Protein AF-A0A2A5X1G1-F1 (afdb_monomer_lite)

pLDDT: mean 76.5, std 16.01, range [35.69, 95.62]

Structure (mmCIF, N/CA/C/O backbone):
data_AF-A0A2A5X1G1-F1
#
_entry.id   AF-A0A2A5X1G1-F1
#
loop_
_atom_site.group_PDB
_atom_site.id
_atom_site.type_symbol
_atom_site.label_atom_id
_atom_site.label_alt_id
_atom_site.label_comp_id
_atom_site.label_asym_id
_atom_site.label_entity_id
_atom_site.label_seq_id
_atom_site.pdbx_PDB_ins_code
_atom_site.Cartn_x
_atom_site.Cartn_y
_atom_site.Cartn_z
_atom_site.occupancy
_atom_site.B_iso_or_equiv
_atom_site.auth_seq_id
_atom_site.auth_comp_id
_atom_site.auth_asym_id
_atom_site.auth_atom_id
_atom_site.pdbx_PDB_model_num
ATOM 1 N N . MET A 1 1 ? 6.740 25.214 -18.895 1.00 47.69 1 MET A N 1
ATOM 2 C CA . MET A 1 1 ? 6.347 23.887 -18.352 1.00 47.69 1 MET A CA 1
ATOM 3 C C . MET A 1 1 ? 6.680 23.637 -16.865 1.00 47.69 1 MET A C 1
ATOM 5 O O . MET A 1 1 ? 6.483 22.527 -16.400 1.00 47.69 1 MET A O 1
ATOM 9 N N . ARG A 1 2 ? 7.146 24.624 -16.073 1.00 46.91 2 ARG A N 1
ATOM 10 C CA . ARG A 1 2 ? 7.486 24.423 -14.638 1.00 46.91 2 ARG A CA 1
ATOM 11 C C . ARG A 1 2 ? 6.298 24.550 -13.666 1.00 46.91 2 ARG A C 1
ATOM 13 O O . ARG A 1 2 ? 6.386 24.098 -12.529 1.00 46.91 2 ARG A O 1
ATOM 20 N N . ILE A 1 3 ? 5.206 25.176 -14.104 1.00 51.00 3 ILE A N 1
ATOM 21 C CA . ILE A 1 3 ? 4.064 25.542 -13.247 1.00 51.00 3 ILE A CA 1
ATOM 22 C C . ILE A 1 3 ? 3.125 24.346 -13.018 1.00 51.00 3 ILE A C 1
ATOM 24 O O . ILE A 1 3 ? 2.620 24.166 -11.914 1.00 51.00 3 ILE A O 1
ATOM 28 N N . THR A 1 4 ? 2.970 23.463 -14.008 1.00 56.81 4 THR A N 1
ATOM 29 C CA . THR A 1 4 ? 2.091 22.284 -13.930 1.00 56.81 4 THR A CA 1
ATOM 30 C C . THR A 1 4 ? 2.603 21.225 -12.955 1.00 56.81 4 THR A C 1
ATOM 32 O O . THR A 1 4 ? 1.821 20.681 -12.183 1.00 56.81 4 THR A O 1
ATOM 35 N N . PHE A 1 5 ? 3.917 20.983 -12.902 1.00 52.75 5 PHE A N 1
ATOM 36 C CA . PHE A 1 5 ? 4.498 20.007 -11.970 1.00 52.75 5 PHE A CA 1
ATOM 37 C C . PHE A 1 5 ? 4.394 20.466 -10.505 1.00 52.75 5 PHE A C 1
ATOM 39 O O . PHE A 1 5 ? 4.059 19.672 -9.628 1.00 52.75 5 PHE A O 1
ATOM 46 N N . LYS A 1 6 ? 4.588 21.770 -10.241 1.00 62.72 6 LYS A N 1
ATOM 47 C CA . LYS A 1 6 ? 4.353 22.358 -8.911 1.00 62.72 6 LYS A CA 1
ATOM 48 C C . LYS A 1 6 ? 2.882 22.266 -8.501 1.00 62.72 6 LYS A C 1
ATOM 50 O O . LYS A 1 6 ? 2.620 21.953 -7.350 1.00 62.72 6 LYS A O 1
ATOM 55 N N . LEU A 1 7 ? 1.942 22.470 -9.428 1.00 56.28 7 LEU A N 1
ATOM 56 C CA . LEU A 1 7 ? 0.499 22.321 -9.186 1.00 56.28 7 LEU A CA 1
ATOM 57 C C . LEU A 1 7 ? 0.095 20.878 -8.867 1.00 56.28 7 LEU A C 1
ATOM 59 O O . LEU A 1 7 ? -0.698 20.663 -7.959 1.00 56.28 7 LEU A O 1
ATOM 63 N N . ILE A 1 8 ? 0.672 19.894 -9.560 1.00 63.88 8 ILE A N 1
ATOM 64 C CA . ILE A 1 8 ? 0.424 18.468 -9.298 1.00 63.88 8 ILE A CA 1
ATOM 65 C C . ILE A 1 8 ? 0.958 18.075 -7.917 1.00 63.88 8 ILE A C 1
ATOM 67 O O . ILE A 1 8 ? 0.251 17.422 -7.153 1.00 63.88 8 ILE A O 1
ATOM 71 N N . ILE A 1 9 ? 2.166 18.526 -7.561 1.00 65.56 9 ILE A N 1
ATOM 72 C CA . ILE A 1 9 ? 2.734 18.321 -6.222 1.00 65.56 9 ILE A CA 1
ATOM 73 C C . ILE A 1 9 ? 1.889 19.036 -5.159 1.00 65.56 9 ILE A C 1
ATOM 75 O O . ILE A 1 9 ? 1.610 18.448 -4.121 1.00 65.56 9 ILE A O 1
ATOM 79 N N . LEU A 1 10 ? 1.424 20.262 -5.415 1.00 56.72 10 LEU A N 1
ATOM 80 C CA . LEU A 1 10 ? 0.570 21.020 -4.495 1.00 56.72 10 LEU A CA 1
ATOM 81 C C . LEU A 1 10 ? -0.807 20.354 -4.306 1.00 56.72 10 LEU A C 1
ATOM 83 O O . LEU A 1 10 ? -1.316 20.307 -3.188 1.00 56.72 10 LEU A O 1
ATOM 87 N N . LEU A 1 11 ? -1.395 19.786 -5.364 1.00 55.44 11 LEU A N 1
ATOM 88 C CA . LEU A 1 11 ? -2.630 18.992 -5.307 1.00 55.44 11 LEU A CA 1
ATOM 89 C C . LEU A 1 11 ? -2.427 17.682 -4.535 1.00 55.44 11 LEU A C 1
ATOM 91 O O . LEU A 1 11 ? -3.281 17.292 -3.740 1.00 55.44 11 LEU A O 1
ATOM 95 N N . PHE A 1 12 ? -1.271 17.035 -4.691 1.00 54.03 12 PHE A N 1
ATOM 96 C CA . PHE A 1 12 ? -0.917 15.857 -3.899 1.00 54.03 12 PHE A CA 1
ATOM 97 C C . PHE A 1 12 ? -0.689 16.210 -2.421 1.00 54.03 12 PHE A C 1
ATOM 99 O O . PHE A 1 12 ? -1.230 15.539 -1.548 1.00 54.03 12 PHE A O 1
ATOM 106 N N . ILE A 1 13 ? 0.042 17.287 -2.118 1.00 53.78 13 ILE A N 1
ATOM 107 C CA . ILE A 1 13 ? 0.341 17.726 -0.745 1.00 53.78 13 ILE A CA 1
ATOM 108 C C . ILE A 1 13 ? -0.915 18.244 -0.032 1.00 53.78 13 ILE A C 1
ATOM 110 O O . ILE A 1 13 ? -1.113 17.927 1.136 1.00 53.78 13 ILE A O 1
ATOM 114 N N . SER A 1 14 ? -1.805 18.967 -0.719 1.00 48.00 14 SER A N 1
ATOM 115 C CA . SER A 1 14 ? -3.087 19.418 -0.146 1.00 48.00 14 SER A CA 1
ATOM 116 C C . SER A 1 14 ? -4.062 18.263 0.109 1.00 48.00 14 SER A C 1
ATOM 118 O O . SER A 1 14 ? -4.798 18.293 1.093 1.00 48.00 14 SER A O 1
ATOM 120 N N . SER A 1 15 ? -3.998 17.194 -0.693 1.00 50.12 15 SER A N 1
ATOM 121 C CA . SER A 1 15 ? -4.685 15.923 -0.401 1.00 50.12 15 SER A CA 1
ATOM 122 C C . SER A 1 15 ? -4.075 15.193 0.807 1.00 50.12 15 SER A C 1
ATOM 124 O O . SER A 1 15 ? -4.741 14.394 1.467 1.00 50.12 15 SER A O 1
ATOM 126 N N . PHE A 1 16 ? -2.803 15.478 1.104 1.00 46.22 16 PHE A N 1
ATOM 127 C CA . PHE A 1 16 ? -2.034 14.981 2.244 1.00 46.22 16 PHE A CA 1
ATOM 128 C C . PHE A 1 16 ? -2.054 15.914 3.461 1.00 46.22 16 PHE A C 1
ATOM 130 O O . PHE A 1 16 ? -1.302 15.665 4.406 1.00 46.22 16 PHE A O 1
ATOM 137 N N . SER A 1 17 ? -2.945 16.915 3.505 1.00 40.28 17 SER A N 1
ATOM 138 C CA . SER A 1 17 ? -3.304 17.630 4.736 1.00 40.28 17 SER A CA 1
ATOM 139 C C . SER A 1 17 ? -4.001 16.671 5.708 1.00 40.28 17 SER A C 1
ATOM 141 O O . SER A 1 17 ? -5.200 16.711 5.960 1.00 40.28 17 SER A O 1
ATOM 143 N N . LEU A 1 18 ? -3.200 15.768 6.265 1.00 45.84 18 LEU A N 1
ATOM 144 C CA . LEU A 1 18 ? -3.502 14.855 7.350 1.00 45.84 18 LEU A CA 1
ATOM 145 C C . LEU A 1 18 ? -3.205 15.529 8.700 1.00 45.84 18 LEU A C 1
ATOM 147 O O . LEU A 1 18 ? -2.829 14.865 9.663 1.00 45.84 18 LEU A O 1
ATOM 151 N N . SER A 1 19 ? -3.341 16.852 8.755 1.00 43.69 19 SER A N 1
ATOM 152 C CA . SER A 1 19 ? -3.195 17.661 9.955 1.00 43.69 19 SER A CA 1
ATOM 153 C C . SER A 1 19 ? -4.531 18.342 10.216 1.00 43.69 19 SER A C 1
ATOM 155 O O . SER A 1 19 ? -4.995 19.136 9.406 1.00 43.69 19 SER A O 1
ATOM 157 N N . GLY A 1 20 ? -5.168 17.976 11.327 1.00 39.44 20 GLY A N 1
ATOM 158 C CA . GLY A 1 20 ? -6.273 18.747 11.886 1.00 39.44 20 GLY A CA 1
ATOM 159 C C . GLY A 1 20 ? -7.641 18.546 11.237 1.00 39.44 20 GLY A C 1
ATOM 160 O O . GLY A 1 20 ? -8.306 19.522 10.916 1.00 39.44 20 GLY A O 1
ATOM 161 N N . GLN A 1 21 ? -8.148 17.309 11.145 1.00 35.88 21 GLN A N 1
ATOM 162 C CA . GLN A 1 21 ? -9.605 17.173 11.283 1.00 35.88 21 GLN A CA 1
ATOM 163 C C . GLN A 1 21 ? -9.935 17.455 12.749 1.00 35.88 21 GLN A C 1
ATOM 165 O O . GLN A 1 21 ? -9.878 16.559 13.593 1.00 35.88 21 GLN A O 1
ATOM 170 N N . ILE A 1 22 ? -10.183 18.735 13.034 1.00 35.69 22 ILE A N 1
ATOM 171 C CA . ILE A 1 22 ? -10.854 19.205 14.240 1.00 35.69 22 ILE A CA 1
ATOM 172 C C . ILE A 1 22 ? -12.122 18.361 14.356 1.00 35.69 22 ILE A C 1
ATOM 174 O O . ILE A 1 22 ? -12.957 18.344 13.451 1.00 35.69 22 ILE A O 1
ATOM 178 N N . TYR A 1 23 ? -12.191 17.565 15.421 1.00 41.81 23 TYR A N 1
ATOM 179 C CA . TYR A 1 23 ? -13.356 16.753 15.730 1.00 41.81 23 TYR A CA 1
ATOM 180 C C . TYR A 1 23 ? -14.466 17.700 16.168 1.00 41.81 23 TYR A C 1
ATOM 182 O O . TYR A 1 23 ? -14.605 17.994 17.352 1.00 41.81 23 TYR A O 1
ATOM 190 N N . ASP A 1 24 ? -15.243 18.181 15.204 1.00 37.12 24 ASP A N 1
ATOM 191 C CA . ASP A 1 24 ? -16.552 18.723 15.514 1.00 37.12 24 ASP A CA 1
ATOM 192 C C . ASP A 1 24 ? -17.415 17.545 15.973 1.00 37.12 24 ASP A C 1
ATOM 194 O O . ASP A 1 24 ? -17.626 16.572 15.243 1.00 37.12 24 ASP A O 1
ATOM 198 N N . TYR A 1 25 ? -17.759 17.552 17.254 1.00 45.00 25 TYR A N 1
ATOM 199 C CA . TYR A 1 25 ? -18.378 16.438 17.954 1.00 45.00 25 TYR A CA 1
ATOM 200 C C . TYR A 1 25 ? -19.878 16.438 17.633 1.00 45.00 25 TYR A C 1
ATOM 202 O O . TYR A 1 25 ? -20.610 17.260 18.194 1.00 45.00 25 TYR A O 1
ATOM 210 N N . PRO A 1 26 ? -20.413 15.538 16.780 1.00 42.78 26 PRO A N 1
ATOM 211 C CA . PRO A 1 26 ? -21.839 15.539 16.528 1.00 42.78 26 PRO A CA 1
ATOM 212 C C . PRO A 1 26 ? -22.542 14.826 17.687 1.00 42.78 26 PRO A C 1
ATOM 214 O O . PRO A 1 26 ? -22.157 13.736 18.121 1.00 42.78 26 PRO A O 1
ATOM 217 N N . LYS A 1 27 ? -23.592 15.480 18.186 1.00 46.72 27 LYS A N 1
ATOM 218 C CA . LYS A 1 27 ? -24.540 15.020 19.208 1.00 46.72 27 LYS A CA 1
ATOM 219 C C . LYS A 1 27 ? -24.895 13.530 19.057 1.00 46.72 27 LYS A C 1
ATOM 221 O O . LYS A 1 27 ? -25.200 13.084 17.954 1.00 46.72 27 LYS A O 1
ATOM 226 N N . LYS A 1 28 ? -24.891 12.806 20.191 1.00 43.34 28 LYS A N 1
ATOM 227 C CA . LYS A 1 28 ? -25.409 11.437 20.435 1.00 43.34 28 LYS A CA 1
ATOM 228 C C . LYS A 1 28 ? -25.932 10.726 19.175 1.00 43.34 28 LYS A C 1
ATOM 230 O O . LYS A 1 28 ? -27.133 10.681 18.928 1.00 43.34 28 LYS A O 1
ATOM 235 N N . HIS A 1 29 ? -25.040 10.149 18.378 1.00 52.91 29 HIS A N 1
ATOM 236 C CA . HIS A 1 29 ? -25.448 9.133 17.413 1.00 52.91 29 HIS A CA 1
ATOM 237 C C . HIS A 1 29 ? -25.487 7.782 18.130 1.00 52.91 29 HIS A C 1
ATOM 239 O O . HIS A 1 29 ? -24.566 7.438 18.867 1.00 52.91 29 HIS A O 1
ATOM 245 N N . GLN A 1 30 ? -26.538 6.999 17.921 1.00 63.88 30 GLN A N 1
ATOM 246 C CA . GLN A 1 30 ? -26.542 5.588 18.307 1.00 63.88 30 GLN A CA 1
ATOM 247 C C . GLN A 1 30 ? -25.713 4.799 17.279 1.00 63.88 30 GLN A C 1
ATOM 249 O O . GLN A 1 30 ? -25.606 5.205 16.118 1.00 63.88 30 GLN A O 1
ATOM 254 N N . PHE A 1 31 ? -25.053 3.713 17.690 1.00 69.00 31 PHE A N 1
ATOM 255 C CA . PHE A 1 31 ? -24.331 2.855 16.745 1.00 69.00 31 PHE A CA 1
ATOM 256 C C . PHE A 1 31 ? -25.319 2.192 15.781 1.00 69.00 31 PHE A C 1
ATOM 258 O O . PHE A 1 31 ? -26.310 1.605 16.208 1.00 69.00 31 PHE A O 1
ATOM 265 N N . SER A 1 32 ? -25.034 2.249 14.478 1.00 75.75 32 SER A N 1
ATOM 266 C CA . SER A 1 32 ? -25.791 1.478 13.488 1.00 75.75 32 SER A CA 1
ATOM 267 C C . SER A 1 32 ? -25.593 -0.024 13.721 1.00 75.75 32 SER A C 1
ATOM 269 O O . SER A 1 32 ? -24.536 -0.447 14.195 1.00 75.75 32 SER A O 1
ATOM 271 N N . TYR A 1 33 ? -26.553 -0.853 13.297 1.00 75.44 33 TYR A N 1
ATOM 272 C CA . TYR A 1 33 ? -26.412 -2.315 13.281 1.00 75.44 33 TYR A CA 1
ATOM 273 C C . TYR A 1 33 ? -25.111 -2.773 12.596 1.00 75.44 33 TYR A C 1
ATOM 275 O O . TYR A 1 33 ? -24.419 -3.671 13.064 1.00 75.44 33 TYR A O 1
ATOM 283 N N . ARG A 1 34 ? -24.709 -2.107 11.507 1.00 78.06 34 ARG A N 1
ATOM 284 C CA . ARG A 1 34 ? -23.445 -2.424 10.822 1.00 78.06 34 ARG A CA 1
ATOM 285 C C . ARG A 1 34 ? -22.211 -2.151 11.679 1.00 78.06 34 ARG A C 1
ATOM 287 O O . ARG A 1 34 ? -21.211 -2.851 11.539 1.00 78.06 34 ARG A O 1
ATOM 294 N N . ASP A 1 35 ? -22.259 -1.128 12.521 1.00 78.19 35 ASP A N 1
ATOM 295 C CA . ASP A 1 35 ? -21.138 -0.751 13.376 1.00 78.19 35 ASP A CA 1
ATOM 296 C C . ASP A 1 35 ? -21.051 -1.665 14.598 1.00 78.19 35 ASP A C 1
ATOM 298 O O . ASP A 1 35 ? -19.952 -2.084 14.956 1.00 78.19 35 ASP A O 1
ATOM 302 N N . SER A 1 36 ? -22.189 -2.065 15.174 1.00 75.62 36 SER A N 1
ATOM 303 C CA . SER A 1 36 ? -22.219 -3.039 16.271 1.00 75.62 36 SER A CA 1
ATOM 304 C C . SER A 1 36 ? -21.729 -4.422 15.834 1.00 75.62 36 SER A C 1
ATOM 306 O O . SER A 1 36 ? -20.946 -5.037 16.553 1.00 75.62 36 SER A O 1
ATOM 308 N N . VAL A 1 37 ? -22.085 -4.879 14.626 1.00 81.50 37 VAL A N 1
ATOM 309 C CA . VAL A 1 37 ? -21.551 -6.128 14.052 1.00 81.50 37 VAL A CA 1
ATOM 310 C C . VAL A 1 37 ? -20.032 -6.056 13.867 1.00 81.50 37 VAL A C 1
ATOM 312 O O . VAL A 1 37 ? -19.328 -7.006 14.200 1.00 81.50 37 VAL A O 1
ATOM 315 N N . LYS A 1 38 ? -19.494 -4.930 13.383 1.00 83.06 38 LYS A N 1
ATOM 316 C CA . LYS A 1 38 ? -18.037 -4.757 13.240 1.00 83.06 38 LYS A CA 1
ATOM 317 C C . LYS A 1 38 ? -17.319 -4.731 14.582 1.00 83.06 38 LYS A C 1
ATOM 319 O O . LYS A 1 38 ? -16.241 -5.297 14.695 1.00 83.06 38 LYS A O 1
ATOM 324 N N . LEU A 1 39 ? -17.893 -4.073 15.584 1.00 82.62 39 LEU A N 1
ATOM 325 C CA . LEU A 1 39 ? -17.346 -4.060 16.941 1.00 82.62 39 LEU A CA 1
ATOM 326 C C . LEU A 1 39 ? -17.320 -5.471 17.533 1.00 82.62 39 LEU A C 1
ATOM 328 O O . LEU A 1 39 ? -16.294 -5.880 18.071 1.00 82.62 39 LEU A O 1
ATOM 332 N N . TYR A 1 40 ? -18.386 -6.246 17.326 1.00 81.12 40 TYR A N 1
ATOM 333 C CA . TYR A 1 40 ? -18.432 -7.650 17.723 1.00 81.12 40 TYR A CA 1
ATOM 334 C C . TYR A 1 40 ? -17.348 -8.486 17.025 1.00 81.12 40 TYR A C 1
ATOM 336 O O . TYR A 1 40 ? -16.612 -9.212 17.685 1.00 81.12 40 TYR A O 1
ATOM 344 N N . GLN A 1 41 ? -17.169 -8.321 15.709 1.00 82.94 41 GLN A N 1
ATOM 345 C CA . GLN A 1 41 ? -16.085 -8.971 14.954 1.00 82.94 41 GLN A CA 1
ATOM 346 C C . GLN A 1 41 ? -14.682 -8.568 15.434 1.00 82.94 41 GLN A C 1
ATOM 348 O O . GLN A 1 41 ? -13.733 -9.326 15.264 1.00 82.94 41 GLN A O 1
ATOM 353 N N . LEU A 1 42 ? -14.543 -7.383 16.027 1.00 81.19 42 LEU A N 1
ATOM 354 C CA . LEU A 1 42 ? -13.306 -6.902 16.640 1.00 81.19 42 LEU A CA 1
ATOM 355 C C . LEU A 1 42 ? -13.119 -7.395 18.087 1.00 81.19 42 LEU A C 1
ATOM 357 O O . LEU A 1 42 ? -12.160 -6.990 18.737 1.00 81.19 42 LEU A O 1
ATOM 361 N N . GLY A 1 43 ? -14.008 -8.249 18.602 1.00 79.94 43 GLY A N 1
ATOM 362 C CA . GLY A 1 43 ? -13.934 -8.785 19.964 1.00 79.94 43 GLY A CA 1
ATOM 363 C C . GLY A 1 43 ? -14.482 -7.846 21.043 1.00 79.94 43 GLY A C 1
ATOM 364 O O . GLY A 1 43 ? -14.151 -8.011 22.217 1.00 79.94 43 GLY A O 1
ATOM 365 N N . LEU A 1 44 ? -15.297 -6.853 20.666 1.00 79.00 44 LEU A N 1
ATOM 366 C CA . LEU A 1 44 ? -15.980 -5.941 21.587 1.00 79.00 44 LEU A CA 1
ATOM 367 C C . LEU A 1 44 ? -17.479 -6.266 21.617 1.00 79.00 44 LEU A C 1
ATOM 369 O O . LEU A 1 44 ? -18.234 -5.884 20.719 1.00 79.00 44 LEU A O 1
ATOM 373 N N . ASP A 1 45 ? -17.922 -6.968 22.661 1.00 75.56 45 ASP A N 1
ATOM 374 C CA . ASP A 1 45 ? -19.334 -7.321 22.839 1.00 75.56 45 ASP A CA 1
ATOM 375 C C . ASP A 1 45 ? -20.107 -6.180 23.515 1.00 75.56 45 ASP A C 1
ATOM 377 O O . ASP A 1 45 ? -20.284 -6.128 24.735 1.00 75.56 45 ASP A O 1
ATOM 381 N N . VAL A 1 46 ? -20.586 -5.253 22.686 1.00 69.69 46 VAL A N 1
ATOM 382 C CA . VAL A 1 46 ? -21.359 -4.074 23.110 1.00 69.69 46 VAL A CA 1
ATOM 383 C C . VAL A 1 46 ? -22.718 -4.439 23.733 1.00 69.69 46 VAL A C 1
ATOM 385 O O . VAL A 1 46 ? -23.361 -3.577 24.326 1.00 69.69 46 VAL A O 1
ATOM 388 N N . LYS A 1 47 ? -23.183 -5.695 23.604 1.00 68.81 47 LYS A N 1
ATOM 389 C CA . LYS A 1 47 ? -24.437 -6.163 24.221 1.00 68.81 47 LYS A CA 1
ATOM 390 C C . LYS A 1 47 ? -24.228 -6.641 25.655 1.00 68.81 47 LYS A C 1
ATOM 392 O O . LYS A 1 47 ? -25.114 -6.457 26.483 1.00 68.81 47 LYS A O 1
ATOM 397 N N . LYS A 1 48 ? -23.079 -7.256 25.947 1.00 65.69 48 LYS A N 1
ATOM 398 C CA . LYS A 1 48 ? -22.755 -7.776 27.286 1.00 65.69 48 LYS A CA 1
ATOM 399 C C . LYS A 1 48 ? -22.075 -6.749 28.180 1.00 65.69 48 LYS A C 1
ATOM 401 O O . LYS A 1 48 ? -22.208 -6.819 29.398 1.00 65.69 48 LYS A O 1
ATOM 406 N N . VAL A 1 49 ? -21.333 -5.813 27.591 1.00 67.81 49 VAL A N 1
ATOM 407 C CA . VAL A 1 49 ? -20.468 -4.903 28.342 1.00 67.81 49 VAL A CA 1
ATOM 408 C C . VAL A 1 49 ? -20.717 -3.457 27.927 1.00 67.81 49 VAL A C 1
ATOM 410 O O . VAL A 1 49 ? -20.755 -3.119 26.744 1.00 67.81 49 VAL A O 1
ATOM 413 N N . LYS A 1 50 ? -20.879 -2.577 28.923 1.00 71.62 50 LYS A N 1
ATOM 414 C CA . LYS A 1 50 ? -21.083 -1.143 28.704 1.00 71.62 50 LYS A CA 1
ATOM 415 C C . LYS A 1 50 ? -19.732 -0.463 28.488 1.00 71.62 50 LYS A C 1
ATOM 417 O O . LYS A 1 50 ? -19.025 -0.141 29.439 1.00 71.62 50 LYS A O 1
ATOM 422 N N . TYR A 1 51 ? -19.375 -0.261 27.227 1.00 70.00 51 TYR A N 1
ATOM 423 C CA . TYR A 1 51 ? -18.174 0.472 26.833 1.00 70.00 51 TYR A CA 1
ATOM 424 C C . TYR A 1 51 ? -18.461 1.970 26.664 1.00 70.00 51 TYR A C 1
ATOM 426 O O . TYR A 1 51 ? -19.591 2.389 26.422 1.00 70.00 51 TYR A O 1
ATOM 434 N N . ASP A 1 52 ? -17.403 2.774 26.743 1.00 77.31 52 ASP A N 1
ATOM 435 C CA . ASP A 1 52 ? -17.436 4.192 26.386 1.00 77.31 52 ASP A CA 1
ATOM 436 C C . ASP A 1 52 ? -17.648 4.349 24.867 1.00 77.31 52 ASP A C 1
ATOM 438 O O . ASP A 1 52 ? -16.816 3.913 24.060 1.00 77.31 52 ASP A O 1
ATOM 442 N N . GLU A 1 53 ? -18.768 4.968 24.477 1.00 75.06 53 GLU A N 1
ATOM 443 C CA . GLU A 1 53 ? -19.152 5.161 23.075 1.00 75.06 53 GLU A CA 1
ATOM 444 C C . GLU A 1 53 ? -18.097 5.940 22.281 1.00 75.06 53 GLU A C 1
ATOM 446 O O . GLU A 1 53 ? -17.900 5.676 21.092 1.00 75.06 53 GLU A O 1
ATOM 451 N N . LEU A 1 54 ? -17.370 6.865 22.917 1.00 75.06 54 LEU A N 1
ATOM 452 C CA . LEU A 1 54 ? -16.336 7.632 22.229 1.00 75.06 54 LEU A CA 1
ATOM 453 C C . LEU A 1 54 ? -15.152 6.771 21.826 1.00 75.06 54 LEU A C 1
ATOM 455 O O . LEU A 1 54 ? -14.647 6.872 20.704 1.00 75.06 54 LEU A O 1
ATOM 459 N N . LYS A 1 55 ? -14.737 5.879 22.723 1.00 80.88 55 LYS A N 1
ATOM 460 C CA . LYS A 1 55 ? -13.625 4.958 22.474 1.00 80.88 55 LYS A CA 1
ATOM 461 C C . LYS A 1 55 ? -13.987 3.948 21.393 1.00 80.88 55 LYS A C 1
ATOM 463 O O . LYS A 1 55 ? -13.185 3.698 20.498 1.00 80.88 55 LYS A O 1
ATOM 468 N N . LEU A 1 56 ? -15.217 3.436 21.419 1.00 81.75 56 LEU A N 1
ATOM 469 C CA . LEU A 1 56 ? -15.759 2.560 20.377 1.00 81.75 56 LEU A CA 1
ATOM 470 C C . LEU A 1 56 ? -15.783 3.244 18.998 1.00 81.75 56 LEU A C 1
ATOM 472 O O . LEU A 1 56 ? -15.341 2.662 18.005 1.00 81.75 56 LEU A O 1
ATOM 476 N N . ARG A 1 57 ? -16.244 4.502 18.926 1.00 81.81 57 ARG A N 1
ATOM 477 C CA . ARG A 1 57 ? -16.228 5.300 17.685 1.00 81.81 57 ARG A CA 1
ATOM 478 C C . ARG A 1 57 ? -14.816 5.515 17.165 1.00 81.81 57 ARG A C 1
ATOM 480 O O . ARG A 1 57 ? -14.583 5.383 15.963 1.00 81.81 57 ARG A O 1
ATOM 487 N N . TYR A 1 58 ? -13.879 5.818 18.056 1.00 83.31 58 TYR A N 1
ATOM 488 C CA . TYR A 1 58 ? -12.482 5.985 17.685 1.00 83.31 58 TYR A CA 1
ATOM 489 C C . TYR A 1 58 ? -11.874 4.681 17.142 1.00 83.31 58 TYR A C 1
ATOM 491 O O . TYR A 1 58 ? -11.233 4.686 16.095 1.00 83.31 58 TYR A O 1
ATOM 499 N N . ILE A 1 59 ? -12.156 3.534 17.764 1.00 85.06 59 ILE A N 1
ATOM 500 C CA . ILE A 1 59 ? -11.719 2.216 17.270 1.00 85.06 59 ILE A CA 1
ATOM 501 C C . ILE A 1 59 ? -12.253 1.939 15.859 1.00 85.06 59 ILE A C 1
ATOM 503 O O . ILE A 1 59 ? -11.499 1.509 14.982 1.00 85.06 59 ILE A O 1
ATOM 507 N N . LEU A 1 60 ? -13.531 2.236 15.604 1.00 85.19 60 LEU A N 1
ATOM 508 C CA . LEU A 1 60 ? -14.129 2.097 14.274 1.00 85.19 60 LEU A CA 1
ATOM 509 C C . LEU A 1 60 ? -13.501 3.047 13.247 1.00 85.19 60 LEU A C 1
ATOM 511 O O . LEU A 1 60 ? -13.255 2.643 12.105 1.00 85.19 60 LEU A O 1
ATOM 515 N N . SER A 1 61 ? -13.218 4.296 13.628 1.00 83.12 61 SER A N 1
ATOM 516 C CA . SER A 1 61 ? -12.604 5.274 12.726 1.00 83.12 61 SER A CA 1
ATOM 517 C C . SER A 1 61 ? -11.172 4.870 12.358 1.00 83.12 61 SER A C 1
ATOM 519 O O . SER A 1 61 ? -10.815 4.883 11.174 1.00 83.12 61 SER A O 1
ATOM 521 N N . VAL A 1 62 ? -10.382 4.406 13.331 1.00 83.94 62 VAL A N 1
ATOM 522 C CA . VAL A 1 62 ? -9.031 3.869 13.123 1.00 83.94 62 VAL A CA 1
ATOM 523 C C . VAL A 1 62 ? -9.075 2.610 12.255 1.00 83.94 62 VAL A C 1
ATOM 525 O O . VAL A 1 62 ? -8.302 2.509 11.300 1.00 83.94 62 VAL A O 1
ATOM 528 N N . HIS A 1 63 ? -10.022 1.695 12.494 1.00 85.06 63 HIS A N 1
ATOM 529 C CA . HIS A 1 63 ? -10.221 0.508 11.656 1.00 85.06 63 HIS A CA 1
ATOM 530 C C . HIS A 1 63 ? -10.517 0.887 10.196 1.00 85.06 63 HIS A C 1
ATOM 532 O O . HIS A 1 63 ? -9.870 0.381 9.276 1.00 85.06 63 HIS A O 1
ATOM 538 N N . LYS A 1 64 ? -11.455 1.815 9.964 1.00 85.62 64 LYS A N 1
ATOM 539 C CA . LYS A 1 64 ? -11.806 2.282 8.613 1.00 85.62 64 LYS A CA 1
ATOM 540 C C . LYS A 1 64 ? -10.607 2.935 7.920 1.00 85.62 64 LYS A C 1
ATOM 542 O O . LYS A 1 64 ? -10.336 2.631 6.759 1.00 85.62 64 LYS A O 1
ATOM 547 N N . ARG A 1 65 ? -9.859 3.785 8.633 1.00 82.44 65 ARG A N 1
ATOM 548 C CA . ARG A 1 65 ? -8.643 4.445 8.124 1.00 82.44 65 ARG A CA 1
ATOM 549 C C . ARG A 1 65 ? -7.514 3.457 7.828 1.00 82.44 65 ARG A C 1
ATOM 551 O O . ARG A 1 65 ? -6.792 3.654 6.856 1.00 82.44 65 ARG A O 1
ATOM 558 N N . SER A 1 66 ? -7.350 2.410 8.636 1.00 83.00 66 SER A N 1
ATOM 559 C CA . SER A 1 66 ? -6.401 1.321 8.371 1.00 83.00 66 SER A CA 1
ATOM 560 C C . SER A 1 66 ? -6.778 0.587 7.079 1.00 83.00 66 SER A C 1
ATOM 562 O O . SER A 1 66 ? -5.968 0.512 6.158 1.00 83.00 66 SER A O 1
ATOM 564 N N . LYS A 1 67 ? -8.045 0.173 6.935 1.00 85.31 67 LYS A N 1
ATOM 565 C CA . LYS A 1 67 ? -8.531 -0.517 5.730 1.00 85.31 67 LYS A CA 1
ATOM 566 C C . LYS A 1 67 ? -8.370 0.326 4.462 1.00 85.31 67 LYS A C 1
ATOM 568 O O . LYS A 1 67 ? -7.884 -0.190 3.461 1.00 85.31 67 LYS A O 1
ATOM 573 N N . LEU A 1 68 ? -8.730 1.611 4.507 1.00 83.50 68 LEU A N 1
ATOM 574 C CA . LEU A 1 68 ? -8.556 2.529 3.374 1.00 83.50 68 LEU A CA 1
ATOM 575 C C . LEU A 1 68 ? -7.088 2.644 2.966 1.00 83.50 68 LEU A C 1
ATOM 577 O O . LEU A 1 68 ? -6.761 2.464 1.797 1.00 83.50 68 LEU A O 1
ATOM 581 N N . ASN A 1 69 ? -6.195 2.862 3.930 1.00 82.56 69 ASN A N 1
ATOM 582 C CA . ASN A 1 69 ? -4.764 2.904 3.663 1.00 82.56 69 ASN A CA 1
ATOM 583 C C . ASN A 1 69 ? -4.243 1.597 3.051 1.00 82.56 69 ASN A C 1
ATOM 585 O O . ASN A 1 69 ? -3.412 1.640 2.149 1.00 82.56 69 ASN A O 1
ATOM 589 N N . ASN A 1 70 ? -4.732 0.439 3.503 1.00 86.94 70 ASN A N 1
ATOM 590 C CA . ASN A 1 70 ? -4.349 -0.838 2.910 1.00 86.94 70 ASN A CA 1
ATOM 591 C C . ASN A 1 70 ? -4.794 -0.948 1.447 1.00 86.94 70 ASN A C 1
ATOM 593 O O . ASN A 1 70 ? -4.034 -1.433 0.611 1.00 86.94 70 ASN A O 1
ATOM 597 N N . VAL A 1 71 ? -6.013 -0.491 1.139 1.00 88.62 71 VAL A N 1
ATOM 598 C CA . VAL A 1 71 ? -6.552 -0.481 -0.227 1.00 88.62 71 VAL A CA 1
ATOM 599 C C . VAL A 1 71 ? -5.717 0.435 -1.113 1.00 88.62 71 VAL A C 1
ATOM 601 O O . VAL A 1 71 ? -5.184 -0.043 -2.109 1.00 88.62 71 VAL A O 1
ATOM 604 N N . PHE A 1 72 ? -5.500 1.696 -0.723 1.00 83.88 72 PHE A N 1
ATOM 605 C CA . PHE A 1 72 ? -4.656 2.620 -1.491 1.00 83.88 72 PHE A CA 1
ATOM 606 C C . PHE A 1 72 ? -3.242 2.068 -1.683 1.00 83.88 72 PHE A C 1
ATOM 608 O O . PHE A 1 72 ? -2.758 1.988 -2.809 1.00 83.88 72 PHE A O 1
ATOM 615 N N . GLY A 1 73 ? -2.608 1.590 -0.610 1.00 79.62 73 GLY A N 1
ATOM 616 C CA . GLY A 1 73 ? -1.289 0.967 -0.689 1.00 79.62 73 GLY A CA 1
ATOM 617 C C . GLY A 1 73 ? -1.259 -0.279 -1.580 1.00 79.62 73 GLY A C 1
ATOM 618 O O . GLY A 1 73 ? -0.229 -0.594 -2.162 1.00 79.62 73 GLY A O 1
ATOM 619 N N . THR A 1 74 ? -2.368 -0.996 -1.735 1.00 88.62 74 THR A N 1
ATOM 620 C CA . THR A 1 74 ? -2.446 -2.148 -2.646 1.00 88.62 74 THR A CA 1
ATOM 621 C C . THR A 1 74 ? -2.655 -1.711 -4.090 1.00 88.62 74 THR A C 1
ATOM 623 O O . THR A 1 74 ? -1.970 -2.227 -4.968 1.00 88.62 74 THR A O 1
ATOM 626 N N . VAL A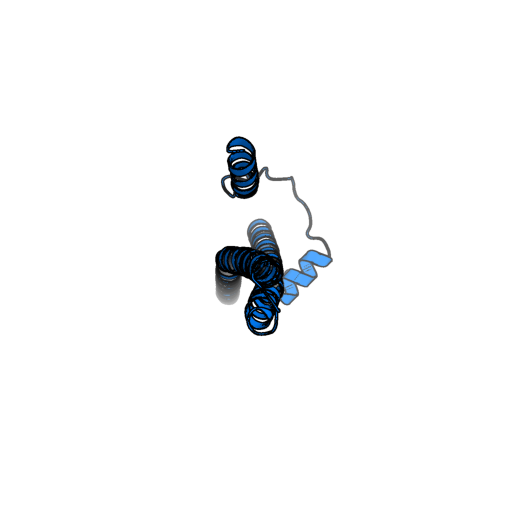 1 75 ? -3.527 -0.731 -4.340 1.00 89.38 75 VAL A N 1
ATOM 627 C CA . VAL A 1 75 ? -3.768 -0.171 -5.678 1.00 89.38 75 VAL A CA 1
ATOM 628 C C . VAL A 1 75 ? -2.480 0.416 -6.249 1.00 89.38 75 VAL A C 1
ATOM 630 O O . VAL A 1 75 ? -2.060 0.011 -7.329 1.00 89.38 75 VAL A O 1
ATOM 633 N N . PHE A 1 76 ? -1.797 1.284 -5.496 1.00 87.81 76 PHE A N 1
ATOM 634 C CA . PHE A 1 76 ? -0.535 1.882 -5.939 1.00 87.81 76 PHE A CA 1
ATOM 635 C C . PHE A 1 76 ? 0.551 0.834 -6.183 1.00 87.81 76 PHE A C 1
ATOM 637 O O . PHE A 1 76 ? 1.256 0.909 -7.182 1.00 87.81 76 PHE A O 1
ATOM 644 N N . ARG A 1 77 ? 0.657 -0.182 -5.318 1.00 92.06 77 ARG A N 1
ATOM 645 C CA . ARG A 1 77 ? 1.648 -1.253 -5.482 1.00 92.06 77 ARG A CA 1
ATOM 646 C C . ARG A 1 77 ? 1.358 -2.147 -6.686 1.00 92.06 77 ARG A C 1
ATOM 648 O O . ARG A 1 77 ? 2.282 -2.558 -7.374 1.00 92.06 77 ARG A O 1
ATOM 655 N N . THR A 1 78 ? 0.090 -2.452 -6.935 1.00 93.25 78 THR A N 1
ATOM 656 C CA . THR A 1 78 ? -0.316 -3.285 -8.075 1.00 93.25 78 THR A CA 1
ATOM 657 C C . THR A 1 78 ? -0.116 -2.523 -9.378 1.00 93.25 78 THR A C 1
ATOM 659 O O . THR A 1 78 ? 0.522 -3.039 -10.289 1.00 93.25 78 THR A O 1
ATOM 662 N N . GLY A 1 79 ? -0.563 -1.264 -9.436 1.00 90.06 79 GLY A N 1
ATOM 663 C CA . GLY A 1 79 ? -0.296 -0.383 -10.572 1.00 90.06 79 GLY A CA 1
ATOM 664 C C . GLY A 1 79 ? 1.203 -0.232 -10.828 1.00 90.06 79 GLY A C 1
ATOM 665 O O . GLY A 1 79 ? 1.642 -0.327 -11.968 1.00 90.06 79 GLY A O 1
ATOM 666 N N . ALA A 1 80 ? 2.003 -0.105 -9.768 1.00 93.56 80 ALA A N 1
ATOM 667 C CA . ALA A 1 80 ? 3.454 -0.044 -9.870 1.00 93.56 80 ALA A CA 1
ATOM 668 C C . ALA A 1 80 ? 4.074 -1.274 -10.537 1.00 93.56 80 ALA A C 1
ATOM 670 O O . ALA A 1 80 ? 4.965 -1.127 -11.367 1.00 93.56 80 ALA A O 1
ATOM 671 N N . TYR A 1 81 ? 3.601 -2.476 -10.202 1.00 93.81 81 TYR A N 1
ATOM 672 C CA . TYR A 1 81 ? 4.073 -3.704 -10.838 1.00 93.81 81 TYR A CA 1
ATOM 673 C C . TYR A 1 81 ? 3.639 -3.813 -12.294 1.00 93.81 81 TYR A C 1
ATOM 675 O O . TYR A 1 81 ? 4.439 -4.234 -13.120 1.00 93.81 81 TYR A O 1
ATOM 683 N N . ILE A 1 82 ? 2.417 -3.391 -12.622 1.00 95.62 82 ILE A N 1
ATOM 684 C CA . ILE A 1 82 ? 1.932 -3.380 -14.006 1.00 95.62 82 ILE A CA 1
ATOM 685 C C . ILE A 1 82 ? 2.787 -2.429 -14.851 1.00 95.62 82 ILE A C 1
ATOM 687 O O . ILE A 1 82 ? 3.368 -2.847 -15.849 1.00 95.62 82 ILE A O 1
ATOM 691 N N . PHE A 1 83 ? 2.927 -1.168 -14.431 1.00 93.19 83 PHE A N 1
ATOM 692 C CA . PHE A 1 83 ? 3.718 -0.182 -15.169 1.00 93.19 83 PHE A CA 1
ATOM 693 C C . PHE A 1 83 ? 5.208 -0.524 -15.176 1.00 93.19 83 PHE A C 1
ATOM 695 O O . PHE A 1 83 ? 5.839 -0.458 -16.224 1.00 93.19 83 PHE A O 1
ATOM 702 N N . GLY A 1 84 ? 5.770 -0.972 -14.053 1.00 94.38 84 GLY A N 1
ATOM 703 C CA . GLY A 1 84 ? 7.152 -1.445 -14.006 1.00 94.38 84 GLY A CA 1
ATOM 704 C C . GLY A 1 84 ? 7.391 -2.625 -14.952 1.00 94.38 84 GLY A C 1
ATOM 705 O O . GLY A 1 84 ? 8.374 -2.623 -15.685 1.00 94.38 84 GLY A O 1
ATOM 706 N N . GLY A 1 85 ? 6.462 -3.584 -14.997 1.00 94.31 85 GLY A N 1
ATOM 707 C CA . GLY A 1 85 ? 6.509 -4.733 -15.899 1.00 94.31 85 GLY A CA 1
ATOM 708 C C . GLY A 1 85 ? 6.460 -4.333 -17.373 1.00 94.31 85 GLY A C 1
ATOM 709 O O . GLY A 1 85 ? 7.303 -4.783 -18.145 1.00 94.31 85 GLY A O 1
ATOM 710 N N . PHE A 1 86 ? 5.551 -3.429 -17.755 1.00 92.69 86 PHE A N 1
ATOM 711 C CA . PHE A 1 86 ? 5.544 -2.854 -19.105 1.00 92.69 86 PHE A CA 1
ATOM 712 C C . PHE A 1 86 ? 6.851 -2.130 -19.420 1.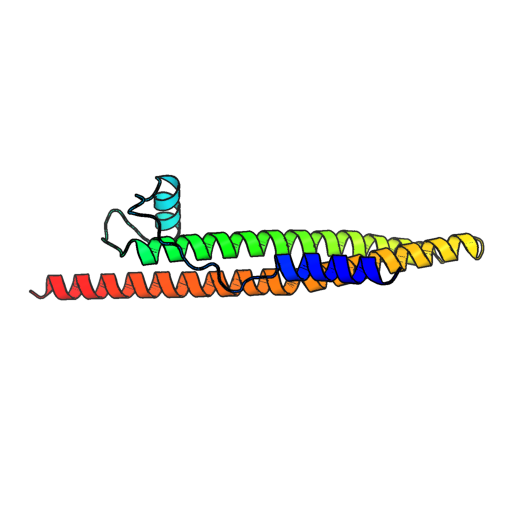00 92.69 86 PHE A C 1
ATOM 714 O O . PHE A 1 86 ? 7.383 -2.289 -20.513 1.00 92.69 86 PHE A O 1
ATOM 721 N N . GLY A 1 87 ? 7.400 -1.380 -18.465 1.00 94.50 87 GLY A N 1
ATOM 722 C CA . GLY A 1 87 ? 8.671 -0.690 -18.643 1.00 94.50 87 GLY A CA 1
ATOM 723 C C . GLY A 1 87 ? 9.821 -1.647 -18.958 1.00 94.50 87 GLY A C 1
ATOM 724 O O . GLY A 1 87 ? 10.536 -1.443 -19.936 1.00 94.50 87 GLY A O 1
ATOM 725 N N . VAL A 1 88 ? 9.945 -2.736 -18.191 1.00 95.06 88 VAL A N 1
ATOM 726 C CA . VAL A 1 88 ? 10.924 -3.803 -18.465 1.00 95.06 88 VAL A CA 1
ATOM 727 C C . VAL A 1 88 ? 10.676 -4.440 -19.830 1.00 95.06 88 VAL A C 1
ATOM 729 O O . VAL A 1 88 ? 11.625 -4.642 -20.580 1.00 95.06 88 VAL A O 1
ATOM 732 N N . LEU A 1 89 ? 9.416 -4.719 -20.175 1.00 95.25 89 LEU A N 1
ATOM 733 C CA . LEU A 1 89 ? 9.057 -5.341 -21.447 1.00 95.25 89 LEU A CA 1
ATOM 734 C C . LEU A 1 89 ? 9.463 -4.464 -22.640 1.00 95.25 89 LEU A C 1
ATOM 736 O O . LEU A 1 89 ? 10.119 -4.951 -23.552 1.00 95.25 89 LEU A O 1
ATOM 740 N N . PHE A 1 90 ? 9.157 -3.165 -22.608 1.00 92.69 90 PHE A N 1
ATOM 741 C CA . PHE A 1 90 ? 9.568 -2.228 -23.658 1.00 92.69 90 PHE A CA 1
ATOM 742 C C . PHE A 1 90 ? 11.092 -2.146 -23.789 1.00 92.69 90 PHE A C 1
ATOM 744 O O . PHE A 1 90 ? 11.606 -2.232 -24.904 1.00 92.69 90 PHE A O 1
ATOM 751 N N . LEU A 1 91 ? 11.828 -2.068 -22.673 1.00 91.50 91 LEU A N 1
ATOM 752 C CA . LEU A 1 91 ? 13.294 -2.081 -22.716 1.00 91.50 91 LEU A CA 1
ATOM 753 C C . LEU A 1 91 ? 13.852 -3.396 -23.278 1.00 91.50 91 LEU A C 1
ATOM 755 O O . LEU A 1 91 ? 14.830 -3.382 -24.020 1.00 91.50 91 LEU A O 1
ATOM 759 N N . ALA A 1 92 ? 13.215 -4.527 -22.980 1.00 92.44 92 ALA A N 1
ATOM 760 C CA . ALA A 1 92 ? 13.627 -5.830 -23.491 1.00 92.44 92 ALA A CA 1
ATOM 761 C C . ALA A 1 92 ? 13.414 -5.985 -25.008 1.00 92.44 92 ALA A C 1
ATOM 763 O O . ALA A 1 92 ? 14.077 -6.815 -25.619 1.00 92.44 92 ALA A O 1
ATOM 764 N N . THR A 1 93 ? 12.537 -5.183 -25.627 1.00 89.56 93 THR A N 1
ATOM 765 C CA . THR A 1 93 ? 12.340 -5.176 -27.092 1.00 89.56 93 THR A CA 1
ATOM 766 C C . THR A 1 93 ? 13.346 -4.316 -27.858 1.00 89.56 93 THR A C 1
A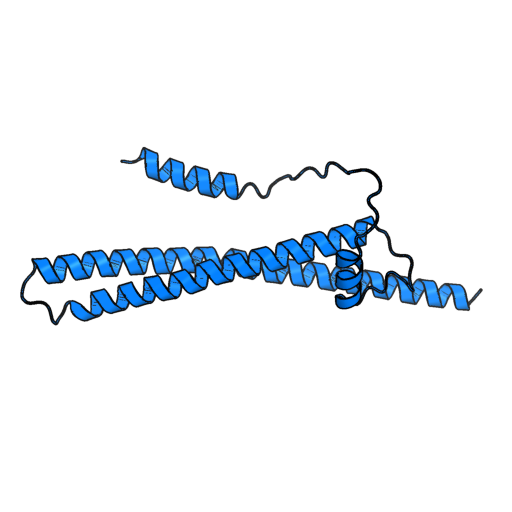TOM 768 O O . THR A 1 93 ? 13.365 -4.362 -29.084 1.00 89.56 93 THR A O 1
ATOM 771 N N . ILE A 1 94 ? 14.198 -3.541 -27.173 1.00 88.56 94 ILE A N 1
ATOM 772 C CA . ILE A 1 94 ? 15.207 -2.687 -27.825 1.00 88.56 94 ILE A CA 1
ATOM 773 C C . ILE A 1 94 ? 16.139 -3.487 -28.755 1.00 88.56 94 ILE A C 1
ATOM 775 O O . ILE A 1 94 ? 16.332 -3.045 -29.887 1.00 88.56 94 ILE A O 1
ATOM 779 N N . PRO A 1 95 ? 16.692 -4.653 -28.353 1.00 85.69 95 PRO A N 1
ATOM 780 C CA . PRO A 1 95 ? 17.616 -5.413 -29.198 1.00 85.69 95 PRO A CA 1
ATOM 781 C C . PRO A 1 95 ? 16.970 -5.995 -30.459 1.00 85.69 95 PRO A C 1
ATOM 783 O O . PRO A 1 95 ? 17.686 -6.344 -31.389 1.00 85.69 95 PRO A O 1
ATOM 786 N N . SER A 1 96 ? 15.639 -6.126 -30.492 1.00 84.00 96 SER A N 1
ATOM 787 C CA . SER A 1 96 ? 14.901 -6.683 -31.630 1.00 84.00 96 SER A CA 1
ATOM 788 C C . SER A 1 96 ? 14.349 -5.614 -32.580 1.00 84.00 96 SER A C 1
ATOM 790 O O . SER A 1 96 ? 13.538 -5.943 -33.440 1.00 84.00 96 SER A O 1
ATOM 792 N N . GLN A 1 97 ? 14.712 -4.338 -32.403 1.00 83.88 97 GLN A N 1
ATOM 793 C CA . GLN A 1 97 ? 14.267 -3.246 -33.273 1.00 83.88 97 GLN A CA 1
ATOM 794 C C . GLN A 1 97 ? 15.359 -2.872 -34.281 1.00 83.88 97 GLN A C 1
ATOM 796 O O . GLN A 1 97 ? 16.462 -2.479 -33.898 1.00 83.88 97 GLN A O 1
ATOM 801 N N . ASP A 1 98 ? 15.026 -2.926 -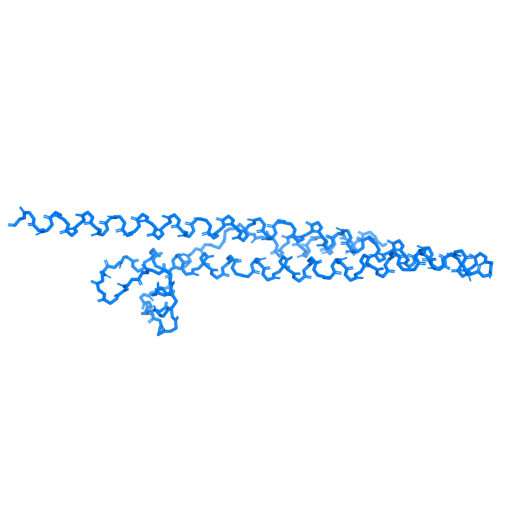35.570 1.00 69.06 98 ASP A N 1
ATOM 802 C CA . ASP A 1 98 ? 15.914 -2.489 -36.644 1.00 69.06 98 ASP A CA 1
ATOM 803 C C . ASP A 1 98 ? 15.977 -0.950 -36.680 1.00 69.06 98 ASP A C 1
ATOM 805 O O . ASP A 1 98 ? 15.068 -0.276 -37.162 1.00 69.06 98 ASP A O 1
ATOM 809 N N . THR A 1 99 ? 17.091 -0.390 -36.194 1.00 67.75 99 THR A N 1
ATOM 810 C CA . THR A 1 99 ? 17.504 1.034 -36.245 1.00 67.75 99 THR A CA 1
ATOM 811 C C . THR A 1 99 ? 16.903 2.022 -35.220 1.00 67.75 99 THR A C 1
ATOM 813 O O . THR A 1 99 ? 15.882 1.804 -34.564 1.00 67.75 99 THR A O 1
ATOM 816 N N . GLY A 1 100 ? 17.625 3.141 -35.037 1.00 73.69 100 GLY A N 1
ATOM 817 C CA . GLY A 1 100 ? 17.623 4.001 -33.844 1.00 73.69 100 GLY A CA 1
ATOM 818 C C . GLY A 1 100 ? 16.322 4.721 -33.474 1.00 73.69 100 GLY A C 1
ATOM 819 O O . GLY A 1 100 ? 16.191 5.149 -32.328 1.00 73.69 100 GLY A O 1
ATOM 820 N N . LEU A 1 101 ? 15.345 4.836 -34.380 1.00 82.25 101 LEU A N 1
ATOM 821 C CA . LEU A 1 101 ? 14.064 5.473 -34.053 1.00 82.25 101 LEU A CA 1
ATOM 822 C C . LEU A 1 101 ? 13.174 4.542 -33.215 1.00 82.25 101 LEU A C 1
ATOM 824 O O . LEU A 1 101 ? 12.645 4.954 -32.184 1.00 82.25 101 LEU A O 1
ATOM 828 N N . GLY A 1 102 ? 13.053 3.277 -33.625 1.00 84.12 102 GLY A N 1
ATOM 829 C CA . GLY A 1 102 ? 12.265 2.271 -32.915 1.00 84.12 102 GLY A CA 1
ATOM 830 C C . GLY A 1 102 ? 12.870 1.926 -31.553 1.00 84.12 102 GLY A C 1
ATOM 831 O O . GLY A 1 102 ? 12.197 2.005 -30.521 1.00 84.12 102 GLY A O 1
ATOM 832 N N . ALA A 1 103 ? 14.185 1.691 -31.530 1.00 87.12 103 ALA A N 1
ATOM 833 C CA . ALA A 1 103 ? 14.953 1.537 -30.296 1.00 87.12 103 ALA A CA 1
ATOM 834 C C . ALA A 1 103 ? 14.827 2.766 -29.371 1.00 87.12 103 ALA A C 1
ATOM 836 O O . ALA A 1 103 ? 14.677 2.620 -28.155 1.00 87.12 103 ALA A O 1
ATOM 837 N N . GLY A 1 104 ? 14.826 3.982 -29.931 1.00 88.25 104 GLY A N 1
ATOM 838 C CA . GLY A 1 104 ? 14.638 5.226 -29.181 1.00 88.25 104 GLY A CA 1
ATOM 839 C C . GLY A 1 104 ? 13.256 5.336 -28.529 1.00 88.25 104 GLY A C 1
ATOM 840 O O . GLY A 1 104 ? 13.159 5.656 -27.342 1.00 88.25 104 GLY A O 1
ATOM 841 N N . ILE A 1 105 ? 12.187 5.011 -29.265 1.00 89.56 105 ILE A N 1
ATOM 842 C CA . ILE A 1 105 ? 10.811 5.007 -28.740 1.00 89.56 105 ILE A CA 1
ATOM 843 C C . ILE A 1 105 ? 10.653 3.941 -27.652 1.00 89.56 105 ILE A C 1
ATOM 845 O O . ILE A 1 105 ? 10.105 4.236 -26.589 1.00 89.56 105 ILE A O 1
ATOM 849 N N . ALA A 1 106 ? 11.168 2.730 -27.878 1.00 90.38 106 ALA A N 1
ATOM 850 C CA . ALA A 1 106 ? 11.136 1.652 -26.892 1.00 90.38 106 ALA A CA 1
ATOM 851 C C . ALA A 1 106 ? 11.890 2.031 -25.606 1.00 90.38 106 ALA A C 1
ATOM 853 O O . ALA A 1 106 ? 11.400 1.780 -24.505 1.00 90.38 106 ALA A O 1
ATOM 854 N N . THR A 1 107 ? 13.028 2.721 -25.730 1.00 92.00 107 THR A N 1
ATOM 855 C CA . THR A 1 107 ? 13.793 3.236 -24.584 1.00 92.00 107 THR A CA 1
ATOM 856 C C . THR A 1 107 ? 13.005 4.286 -23.801 1.00 92.00 107 THR A C 1
ATOM 858 O O . THR A 1 107 ? 12.892 4.187 -22.579 1.00 92.00 107 THR A O 1
ATOM 861 N N . LEU A 1 108 ? 12.421 5.273 -24.488 1.00 92.62 108 LEU A N 1
ATOM 862 C CA . LEU A 1 108 ? 11.627 6.333 -23.858 1.00 92.62 108 LEU A CA 1
ATOM 863 C C . LEU A 1 108 ? 10.379 5.778 -23.166 1.00 92.62 108 LEU A C 1
ATOM 865 O O . LEU A 1 108 ? 10.120 6.112 -22.009 1.00 92.62 108 LEU A O 1
ATOM 869 N N . ALA A 1 109 ? 9.630 4.906 -23.844 1.00 93.25 109 ALA A N 1
ATOM 870 C CA . ALA A 1 109 ? 8.455 4.251 -23.280 1.00 93.25 109 ALA A CA 1
ATOM 871 C C . ALA A 1 109 ? 8.838 3.367 -22.085 1.00 93.25 109 ALA A C 1
ATOM 873 O O . ALA A 1 109 ? 8.230 3.471 -21.019 1.00 93.25 109 ALA A O 1
ATOM 874 N N . GLY A 1 110 ? 9.889 2.558 -22.231 1.00 93.44 110 GLY A N 1
ATOM 875 C CA . GLY A 1 110 ? 10.406 1.688 -21.182 1.00 93.44 110 GLY A CA 1
ATOM 876 C C . GLY A 1 110 ? 10.814 2.455 -19.925 1.00 93.44 110 GLY A C 1
ATOM 877 O O . GLY A 1 110 ? 10.355 2.142 -18.824 1.00 93.44 110 GLY A O 1
ATOM 878 N N . ALA A 1 111 ? 11.602 3.520 -20.089 1.00 94.50 111 ALA A N 1
ATOM 879 C CA . ALA A 1 111 ? 12.020 4.391 -18.995 1.00 94.50 111 ALA A CA 1
ATOM 880 C C . ALA A 1 111 ? 10.834 5.122 -18.343 1.00 94.50 111 ALA A C 1
ATOM 882 O O . ALA A 1 111 ? 10.754 5.191 -17.114 1.00 94.50 111 ALA A O 1
ATOM 883 N N . ALA A 1 112 ? 9.882 5.626 -19.136 1.00 95.00 112 ALA A N 1
ATOM 884 C CA . ALA A 1 112 ? 8.689 6.291 -18.618 1.00 95.00 112 ALA A CA 1
ATOM 885 C C . ALA A 1 112 ? 7.849 5.335 -17.759 1.00 95.00 112 ALA A C 1
ATOM 887 O O . ALA A 1 112 ? 7.537 5.647 -16.608 1.00 95.00 112 ALA A O 1
ATOM 888 N N . PHE A 1 113 ? 7.548 4.142 -18.266 1.00 94.75 113 PHE A N 1
ATOM 889 C CA . PHE A 1 113 ? 6.771 3.144 -17.537 1.00 94.75 113 PHE A CA 1
ATOM 890 C C . PHE A 1 113 ? 7.489 2.627 -16.284 1.00 94.75 113 PHE A C 1
ATOM 892 O O . PHE A 1 113 ? 6.862 2.529 -15.226 1.00 94.75 113 PHE A O 1
ATOM 899 N N . LEU A 1 114 ? 8.808 2.404 -16.348 1.00 94.62 114 LEU A N 1
ATOM 900 C CA . LEU A 1 114 ? 9.613 2.089 -15.164 1.00 94.62 114 LEU A CA 1
ATOM 901 C C . LEU A 1 114 ? 9.563 3.205 -14.120 1.00 94.62 114 LEU A C 1
ATOM 903 O O . LEU A 1 114 ? 9.422 2.917 -12.933 1.00 94.62 114 LEU A O 1
ATOM 907 N N . SER A 1 115 ? 9.642 4.470 -14.541 1.00 93.19 115 SER A N 1
ATOM 908 C CA . SER A 1 115 ? 9.606 5.611 -13.623 1.00 93.19 115 SER A CA 1
ATOM 909 C C . SER A 1 115 ? 8.260 5.719 -12.900 1.00 93.19 115 SER A C 1
ATOM 911 O O . SER A 1 115 ? 8.221 5.854 -11.675 1.00 93.19 115 SER A O 1
ATOM 913 N N . VAL A 1 116 ? 7.149 5.556 -13.626 1.00 93.06 116 VAL A N 1
ATOM 914 C CA . VAL A 1 116 ? 5.797 5.527 -13.052 1.00 93.06 116 VAL A CA 1
ATOM 915 C C . VAL A 1 116 ? 5.647 4.330 -12.114 1.00 93.06 116 VAL A C 1
ATOM 917 O O . VAL A 1 116 ? 5.110 4.476 -11.014 1.00 93.06 116 VAL A O 1
ATOM 920 N N . GLY A 1 117 ? 6.177 3.168 -12.506 1.00 91.69 117 GLY A N 1
ATOM 921 C CA . GLY A 1 117 ? 6.237 1.974 -11.671 1.00 91.69 117 GLY A CA 1
ATOM 922 C C . GLY A 1 117 ? 6.964 2.224 -10.348 1.00 91.69 117 GLY A C 1
ATOM 923 O O . GLY A 1 117 ? 6.409 2.001 -9.271 1.00 91.69 117 GLY A O 1
ATOM 924 N N . ALA A 1 118 ? 8.180 2.763 -10.408 1.00 93.25 118 ALA A N 1
ATOM 925 C CA . ALA A 1 118 ? 9.000 3.053 -9.236 1.00 93.25 118 ALA A CA 1
ATOM 926 C C . ALA A 1 118 ? 8.336 4.071 -8.293 1.00 93.25 118 ALA A C 1
ATOM 928 O O . ALA A 1 118 ? 8.269 3.839 -7.082 1.00 93.25 118 ALA A O 1
ATOM 929 N N . ILE A 1 119 ? 7.781 5.161 -8.835 1.00 91.81 119 ILE A N 1
ATOM 930 C CA . ILE A 1 119 ? 7.065 6.177 -8.048 1.00 91.81 119 ILE A CA 1
ATOM 931 C C . ILE A 1 119 ? 5.821 5.568 -7.395 1.00 91.81 119 ILE A C 1
ATOM 933 O O . ILE A 1 119 ? 5.615 5.734 -6.192 1.00 91.81 119 ILE A O 1
ATOM 937 N N . GLY A 1 120 ? 5.015 4.819 -8.154 1.00 87.75 120 GLY A N 1
ATOM 938 C CA . GLY A 1 120 ? 3.831 4.139 -7.631 1.00 87.75 120 GLY A CA 1
ATOM 939 C C . GLY A 1 120 ? 4.179 3.188 -6.485 1.00 87.75 120 GLY A C 1
ATOM 940 O O . GLY A 1 120 ? 3.496 3.168 -5.457 1.00 87.75 120 GLY A O 1
ATOM 941 N N . TYR A 1 121 ? 5.291 2.455 -6.607 1.00 91.25 121 TYR A N 1
ATOM 942 C CA . TYR A 1 121 ? 5.762 1.575 -5.544 1.00 91.25 121 TYR A CA 1
ATOM 943 C C . TYR A 1 121 ? 6.172 2.382 -4.311 1.00 91.25 121 TYR A C 1
ATOM 945 O O . TYR A 1 121 ? 5.725 2.065 -3.206 1.00 91.25 121 TYR A O 1
ATOM 953 N N . GLY A 1 122 ? 6.943 3.457 -4.495 1.00 88.81 122 GLY A N 1
ATOM 954 C CA . GLY A 1 122 ? 7.359 4.361 -3.423 1.00 88.81 122 GLY A CA 1
ATOM 955 C C . GLY A 1 122 ? 6.178 4.950 -2.650 1.00 88.81 122 GLY A C 1
ATOM 956 O O . GLY A 1 122 ? 6.165 4.897 -1.422 1.00 88.81 122 GLY A O 1
ATOM 957 N N . VAL A 1 123 ? 5.137 5.414 -3.351 1.00 86.81 123 VAL A N 1
ATOM 958 C CA . VAL A 1 123 ? 3.899 5.933 -2.737 1.00 86.81 123 VAL A CA 1
ATOM 959 C C . VAL A 1 123 ? 3.138 4.836 -1.988 1.00 86.81 123 VAL A C 1
ATOM 961 O O . VAL A 1 123 ? 2.537 5.096 -0.947 1.00 86.81 123 VAL A O 1
ATOM 964 N N . SER A 1 124 ? 3.183 3.586 -2.454 1.00 88.31 124 SER A N 1
ATOM 965 C CA . SER A 1 124 ? 2.467 2.474 -1.819 1.00 88.31 124 SER A CA 1
ATOM 966 C C . SER A 1 124 ? 2.966 2.125 -0.407 1.00 88.31 124 SER A C 1
ATOM 968 O O . SER A 1 124 ? 2.183 1.687 0.448 1.00 88.31 124 SER A O 1
ATOM 970 N N . VAL A 1 125 ? 4.261 2.333 -0.145 1.00 87.81 125 VAL A N 1
ATOM 971 C CA . VAL A 1 125 ? 4.931 1.977 1.114 1.00 87.81 125 VAL A CA 1
ATOM 972 C C . VAL A 1 125 ? 4.352 2.729 2.320 1.00 87.81 125 VAL A C 1
ATOM 974 O O . VAL A 1 125 ? 3.879 2.049 3.239 1.00 87.81 125 VAL A O 1
ATOM 977 N N . PRO A 1 126 ? 4.309 4.079 2.360 1.00 83.25 126 PRO A N 1
ATOM 978 C CA . PRO A 1 126 ? 3.778 4.808 3.511 1.00 83.25 126 PRO A CA 1
ATOM 979 C C . PRO A 1 126 ? 2.311 4.466 3.788 1.00 83.25 126 PRO A C 1
ATOM 981 O O . PRO A 1 126 ? 1.926 4.354 4.952 1.00 83.25 126 PRO A O 1
ATOM 984 N N . PHE A 1 127 ? 1.496 4.202 2.759 1.00 80.12 127 PHE A N 1
ATOM 985 C CA . PHE A 1 127 ? 0.114 3.750 2.948 1.00 80.12 127 PHE A CA 1
ATOM 986 C C . PHE A 1 127 ? 0.040 2.380 3.634 1.00 80.12 127 PHE A C 1
ATOM 988 O O . PHE A 1 127 ? -0.686 2.236 4.623 1.00 80.12 127 PHE A O 1
ATOM 995 N N . LYS A 1 128 ? 0.821 1.385 3.188 1.00 81.50 128 LYS A N 1
ATOM 996 C CA . LYS A 1 128 ? 0.853 0.063 3.842 1.00 81.50 128 LYS A CA 1
ATOM 997 C C . LYS A 1 128 ? 1.395 0.132 5.270 1.00 81.50 128 LYS A C 1
ATOM 999 O O . LYS A 1 128 ? 0.830 -0.506 6.159 1.00 81.50 128 LYS A O 1
ATOM 1004 N N . VAL A 1 129 ? 2.443 0.919 5.512 1.00 83.69 129 VAL A N 1
ATOM 1005 C CA . VAL A 1 129 ? 3.010 1.110 6.858 1.00 83.69 129 VAL A CA 1
ATOM 1006 C C . VAL A 1 129 ? 1.992 1.781 7.779 1.00 83.69 129 VAL A C 1
ATOM 1008 O O . VAL A 1 129 ? 1.705 1.266 8.859 1.00 83.69 129 VAL A O 1
ATOM 1011 N N . ALA A 1 130 ? 1.362 2.871 7.336 1.00 78.88 130 ALA A N 1
ATOM 1012 C CA . ALA A 1 130 ? 0.338 3.560 8.113 1.00 78.88 130 ALA A CA 1
ATOM 1013 C C . ALA A 1 130 ? -0.901 2.681 8.360 1.00 78.88 130 ALA A C 1
ATOM 1015 O O . ALA A 1 130 ? -1.504 2.760 9.429 1.00 78.88 130 ALA A O 1
ATOM 1016 N N . SER A 1 131 ? -1.268 1.814 7.409 1.00 79.94 131 SER A N 1
ATOM 1017 C CA . SER A 1 131 ? -2.315 0.807 7.611 1.00 79.94 131 SER A CA 1
ATOM 1018 C C . SER A 1 131 ? -1.975 -0.140 8.763 1.00 79.94 131 SER A C 1
ATOM 1020 O O . SER A 1 131 ? -2.799 -0.313 9.664 1.00 79.94 131 SER A O 1
ATOM 1022 N N . LYS A 1 132 ? -0.764 -0.721 8.753 1.00 84.25 132 LYS A N 1
ATOM 1023 C CA . LYS A 1 132 ? -0.296 -1.639 9.803 1.00 84.25 132 LYS A CA 1
ATOM 1024 C C . LYS A 1 132 ? -0.228 -0.952 11.163 1.00 84.25 132 LYS A C 1
ATOM 1026 O O . LYS A 1 132 ? -0.776 -1.479 12.123 1.00 84.25 132 LYS A O 1
ATOM 1031 N N . ARG A 1 133 ? 0.363 0.246 11.228 1.00 83.56 133 ARG A N 1
ATOM 1032 C CA . ARG A 1 133 ? 0.461 1.034 12.466 1.00 83.56 133 ARG A CA 1
ATOM 1033 C C . ARG A 1 133 ? -0.914 1.293 13.082 1.00 83.56 133 ARG A C 1
ATOM 1035 O O . ARG A 1 133 ? -1.112 1.029 14.258 1.00 83.56 133 ARG A O 1
ATOM 1042 N N . ARG A 1 134 ? -1.882 1.745 12.281 1.00 81.56 134 ARG A N 1
ATOM 1043 C CA . ARG A 1 134 ? -3.256 1.990 12.752 1.00 81.56 134 ARG A CA 1
ATOM 1044 C C . ARG A 1 134 ? -3.971 0.702 13.163 1.00 81.56 134 ARG A C 1
ATOM 1046 O O . ARG A 1 134 ? -4.758 0.720 14.100 1.00 81.56 134 ARG A O 1
ATOM 1053 N N . GLY A 1 135 ? -3.706 -0.410 12.473 1.00 80.38 135 GLY A N 1
ATOM 1054 C CA . GLY A 1 135 ? -4.194 -1.730 12.879 1.00 80.38 135 GLY A CA 1
ATOM 1055 C C . GLY A 1 135 ? -3.674 -2.119 14.263 1.00 80.38 135 GLY A C 1
ATOM 1056 O O . GLY A 1 135 ? -4.460 -2.475 15.130 1.00 80.38 135 GLY A O 1
ATOM 1057 N N . PHE A 1 136 ? -2.378 -1.928 14.500 1.00 84.19 136 PHE A N 1
ATOM 1058 C CA . PHE A 1 136 ? -1.750 -2.194 15.791 1.00 84.19 136 PHE A CA 1
ATOM 1059 C C . PHE A 1 136 ? -2.267 -1.275 16.910 1.00 84.19 136 PHE A C 1
ATOM 1061 O O . PHE A 1 136 ? -2.609 -1.747 17.990 1.00 84.19 136 PHE A O 1
ATOM 1068 N N . GLU A 1 137 ? -2.409 0.030 16.646 1.00 81.81 137 GLU A N 1
ATOM 1069 C CA . GLU A 1 137 ? -3.014 0.986 17.589 1.00 81.81 137 GLU A CA 1
ATOM 1070 C C . GLU A 1 137 ? -4.441 0.566 17.978 1.00 81.81 137 GLU A C 1
ATOM 1072 O O . GLU A 1 137 ? -4.805 0.603 19.154 1.00 81.81 137 GLU A O 1
ATOM 1077 N N . ARG A 1 138 ? -5.244 0.122 17.001 1.00 88.38 138 ARG A N 1
ATOM 1078 C CA . ARG A 1 138 ? -6.587 -0.423 17.237 1.00 88.38 138 ARG A CA 1
ATOM 1079 C C . ARG A 1 138 ? -6.540 -1.644 18.154 1.00 88.38 138 ARG A C 1
ATOM 1081 O O . ARG A 1 138 ? -7.310 -1.696 19.110 1.00 88.38 138 ARG A O 1
ATOM 1088 N N . ASP A 1 139 ? -5.656 -2.594 17.875 1.00 86.56 139 ASP A N 1
ATOM 1089 C CA . ASP A 1 139 ? -5.582 -3.856 18.614 1.00 86.56 139 ASP A CA 1
ATOM 1090 C C . ASP A 1 139 ? -5.138 -3.632 20.067 1.00 86.56 139 ASP A C 1
ATOM 1092 O O . ASP A 1 139 ? -5.745 -4.181 20.986 1.00 86.56 139 ASP A O 1
ATOM 1096 N N . ILE A 1 140 ? -4.188 -2.718 20.302 1.00 86.62 140 ILE A N 1
ATOM 1097 C CA . ILE A 1 140 ? -3.814 -2.282 21.658 1.00 86.62 140 ILE A CA 1
ATOM 1098 C C . ILE A 1 140 ? -5.009 -1.668 22.395 1.00 86.62 140 ILE A C 1
ATOM 1100 O O . ILE A 1 140 ? -5.220 -1.944 23.576 1.00 86.62 140 ILE A O 1
ATOM 1104 N N . MET A 1 141 ? -5.789 -0.806 21.736 1.00 85.25 141 MET A N 1
ATOM 1105 C CA . MET A 1 141 ? -6.948 -0.178 22.377 1.00 85.25 141 MET A CA 1
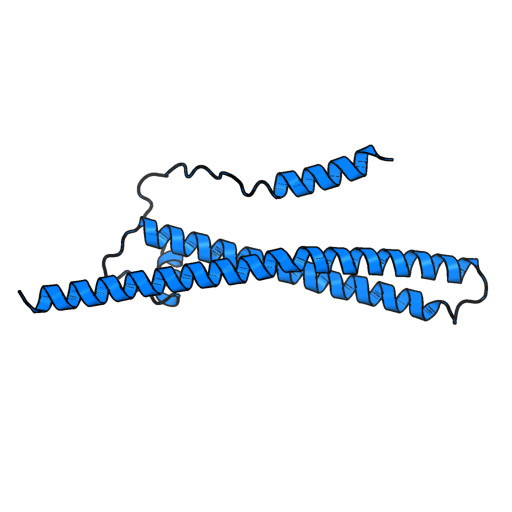ATOM 1106 C C . MET A 1 141 ? -8.028 -1.194 22.740 1.00 85.25 141 MET A C 1
ATOM 1108 O O . MET A 1 141 ? -8.607 -1.094 23.821 1.00 85.25 141 MET A O 1
ATOM 1112 N N . ILE A 1 142 ? -8.281 -2.171 21.867 1.00 86.69 142 ILE A N 1
ATOM 1113 C CA . ILE A 1 142 ? -9.218 -3.268 22.135 1.00 86.69 142 ILE A CA 1
ATOM 1114 C C . ILE A 1 142 ? -8.735 -4.086 23.337 1.00 86.69 142 ILE A C 1
ATOM 1116 O O . ILE A 1 142 ? -9.517 -4.321 24.258 1.00 86.69 142 ILE A O 1
ATOM 1120 N N . HIS A 1 143 ? -7.448 -4.444 23.376 1.00 86.88 143 HIS A N 1
ATOM 1121 C CA . HIS A 1 143 ? -6.856 -5.187 24.490 1.00 86.88 143 HIS A CA 1
ATOM 1122 C C . HIS A 1 143 ? -7.040 -4.458 25.825 1.00 86.88 143 HIS A C 1
ATOM 1124 O O . HIS A 1 143 ? -7.629 -5.005 26.754 1.00 86.88 143 HIS A O 1
ATOM 1130 N N . LYS A 1 144 ? -6.647 -3.178 25.885 1.00 85.75 144 LYS A N 1
ATOM 1131 C CA . LYS A 1 144 ? -6.781 -2.344 27.091 1.00 85.75 144 LYS A CA 1
ATOM 1132 C C . LYS A 1 144 ? -8.234 -2.181 27.543 1.00 85.75 144 LYS A C 1
ATOM 1134 O O . LYS A 1 144 ? -8.507 -2.103 28.740 1.00 85.75 144 LYS A O 1
ATOM 1139 N N . LEU A 1 145 ? -9.178 -2.088 26.603 1.00 83.31 145 LEU A N 1
ATOM 1140 C CA . LEU A 1 145 ? -10.605 -2.013 26.929 1.00 83.31 145 LEU A CA 1
ATOM 1141 C C . LEU A 1 145 ? -11.130 -3.328 27.504 1.00 83.31 145 LEU A C 1
ATOM 1143 O O . LEU A 1 145 ? -11.950 -3.299 28.420 1.00 83.31 145 LEU A O 1
ATOM 1147 N N . ASN A 1 146 ? -10.666 -4.463 26.989 1.00 83.00 146 ASN A N 1
ATOM 1148 C CA . ASN A 1 146 ? -11.073 -5.771 27.482 1.00 83.00 146 ASN A CA 1
ATOM 1149 C C . ASN A 1 146 ? -10.460 -6.080 28.857 1.00 83.00 146 ASN A C 1
ATOM 1151 O O . ASN A 1 146 ? -11.201 -6.488 29.746 1.00 83.00 146 ASN A O 1
ATOM 1155 N N . GLU A 1 147 ? -9.177 -5.782 29.085 1.00 82.06 147 GLU A N 1
ATOM 1156 C CA . GLU A 1 147 ? -8.537 -5.904 30.409 1.00 82.06 147 GLU A CA 1
ATOM 1157 C C . GLU A 1 147 ? -9.262 -5.078 31.474 1.00 82.06 147 GLU A C 1
ATOM 1159 O O . GLU A 1 147 ? -9.671 -5.608 32.505 1.00 82.06 147 GLU A O 1
ATOM 1164 N N . LYS A 1 148 ? -9.528 -3.795 31.188 1.00 78.31 148 LYS A N 1
ATOM 1165 C CA . LYS A 1 148 ? -10.225 -2.909 32.130 1.00 78.31 148 LYS A CA 1
ATOM 1166 C C . LYS A 1 148 ? -11.617 -3.430 32.508 1.00 78.31 148 LYS A C 1
ATOM 1168 O O . LYS A 1 148 ? -12.071 -3.230 33.633 1.00 78.31 148 LYS A O 1
ATOM 1173 N N . ASN A 1 149 ? -12.315 -4.076 31.577 1.00 71.44 149 ASN A N 1
ATOM 1174 C CA . ASN A 1 149 ? -13.621 -4.669 31.861 1.00 71.44 149 ASN A CA 1
ATOM 1175 C C . ASN A 1 149 ? -13.526 -5.961 32.673 1.00 71.44 149 ASN A C 1
ATOM 1177 O O . ASN A 1 149 ? -14.375 -6.181 33.536 1.00 71.44 149 ASN A O 1
ATOM 1181 N N . ILE A 1 150 ? -12.500 -6.782 32.440 1.00 70.06 150 ILE A N 1
ATOM 1182 C CA . ILE A 1 150 ? -12.228 -7.974 33.253 1.00 70.06 150 ILE A CA 1
ATOM 1183 C C . ILE A 1 150 ? -11.936 -7.563 34.699 1.00 70.06 150 ILE A C 1
ATOM 1185 O O . ILE A 1 150 ? -12.526 -8.132 35.618 1.00 70.06 150 ILE A O 1
ATOM 1189 N N . ASP A 1 151 ? -11.099 -6.547 34.906 1.00 67.69 151 ASP A N 1
ATOM 1190 C CA . ASP A 1 151 ? -10.782 -6.055 36.248 1.00 67.69 151 ASP A CA 1
ATOM 1191 C C . ASP A 1 151 ? -12.030 -5.529 36.955 1.00 67.69 151 ASP A C 1
ATOM 1193 O O . ASP A 1 151 ? -12.346 -5.999 38.044 1.00 67.69 151 ASP A O 1
ATOM 1197 N N . ASN A 1 152 ? -12.819 -4.670 36.301 1.00 65.06 152 ASN A N 1
ATOM 1198 C CA . ASN A 1 152 ? -14.081 -4.169 36.859 1.00 65.06 152 ASN A CA 1
ATOM 1199 C C . ASN A 1 152 ? -15.079 -5.288 37.211 1.00 65.06 152 ASN A C 1
ATOM 1201 O O . ASN A 1 152 ? -15.830 -5.164 38.179 1.00 65.06 152 ASN A O 1
ATOM 1205 N N . SER A 1 153 ? -15.110 -6.376 36.433 1.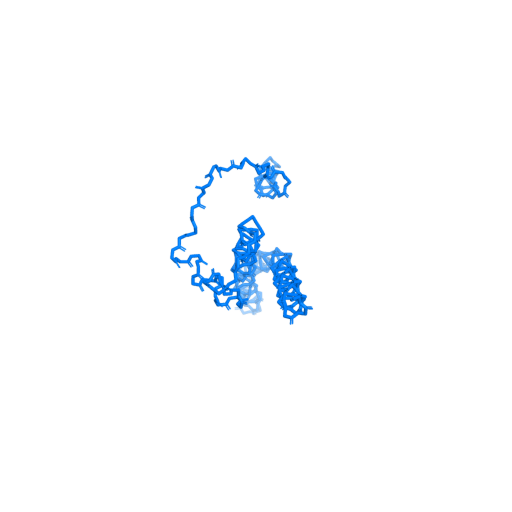00 62.41 153 SER A N 1
ATOM 1206 C CA . SER A 1 153 ? -15.943 -7.544 36.736 1.00 62.41 153 SER A CA 1
ATOM 1207 C C . SER A 1 153 ? -15.452 -8.285 37.979 1.00 62.41 153 SER A C 1
ATOM 1209 O O . SER A 1 153 ? -16.272 -8.732 38.778 1.00 62.41 153 SER A O 1
ATOM 1211 N N . LYS A 1 154 ? -14.133 -8.411 38.166 1.00 65.88 154 LYS A N 1
ATOM 1212 C CA . LYS A 1 154 ? -13.540 -9.056 39.347 1.00 65.88 154 LYS A CA 1
ATOM 1213 C C . LYS A 1 154 ? -13.745 -8.229 40.613 1.00 65.88 154 LYS A C 1
ATOM 1215 O O . LYS A 1 154 ? -14.009 -8.808 41.661 1.00 65.88 154 LYS A O 1
ATOM 1220 N N . THR A 1 155 ? -13.663 -6.899 40.536 1.00 62.47 155 THR A N 1
ATOM 1221 C CA . THR A 1 155 ? -13.920 -6.024 41.694 1.00 62.47 155 THR A CA 1
ATOM 1222 C C . THR A 1 155 ? -15.384 -6.062 42.123 1.00 62.47 155 THR A C 1
ATOM 1224 O O . THR A 1 155 ? -15.657 -6.056 43.316 1.00 62.47 155 THR A O 1
ATOM 1227 N N . LYS A 1 156 ? -16.329 -6.162 41.176 1.00 59.53 156 LYS A N 1
ATOM 1228 C CA . LYS A 1 156 ? -17.764 -6.311 41.482 1.00 59.53 156 LYS A CA 1
ATOM 1229 C C . LYS A 1 156 ? -18.143 -7.656 42.105 1.00 59.53 156 LYS A C 1
ATOM 1231 O O . LYS A 1 156 ? -19.156 -7.717 42.777 1.00 59.53 156 LYS A O 1
ATOM 1236 N N . LEU A 1 157 ? -17.365 -8.711 41.866 1.00 60.94 157 LEU A N 1
ATOM 1237 C CA . LEU A 1 157 ? -17.573 -10.039 42.462 1.00 60.94 157 LEU A CA 1
ATOM 1238 C C . LEU A 1 157 ? -17.007 -10.163 43.889 1.00 60.94 157 LEU A C 1
ATOM 1240 O O . LEU A 1 157 ? -17.209 -11.189 44.528 1.00 60.94 157 LEU A O 1
ATOM 1244 N N . LYS A 1 158 ? -16.262 -9.157 44.366 1.00 51.97 158 LYS A N 1
ATOM 1245 C CA . LYS A 1 158 ? -15.637 -9.130 45.701 1.00 51.97 158 LYS A CA 1
ATOM 1246 C C . LYS A 1 158 ? -16.352 -8.216 46.708 1.00 51.97 158 LYS A C 1
ATOM 1248 O O . LYS A 1 158 ? -15.876 -8.100 47.834 1.00 51.97 158 LYS A O 1
ATOM 1253 N N . LEU A 1 159 ? -17.433 -7.561 46.291 1.00 47.41 159 LEU A N 1
ATOM 1254 C CA . LEU A 1 159 ? -18.331 -6.744 47.114 1.00 47.41 159 LEU A CA 1
ATOM 1255 C C . LEU A 1 159 ? -19.646 -7.499 47.297 1.00 47.41 159 LEU A C 1
ATOM 1257 O O . LEU A 1 159 ? -20.204 -7.402 48.407 1.00 47.41 159 LEU A O 1
#

Secondary structure (DSSP, 8-state):
-HHHHHHHHHHHHHHT--S-------S-PPPPHHHHHHHHHTT--TTTS---HHHHHHHHHHHHHHHHHHHHHHHHHHHHHHHHHHHHHHHHTGGGSSSHHHHHHHHHHHHHHHHHHHHHHHHHHHHHHHHHHHHHHHHHHHHHHHHHHHHHHHHHTT-

Radius of gyration: 24.61 Å; chains: 1; bounding box: 44×36×84 Å

Foldseek 3Di:
DVVVVVVVVVVVVVVVCPDDPPPPDDPDDDDDPVLCVVCVVLVHNVPVDPDDPVLSVVLVVLLVLLVVLLVLLVVLQVLLCVLLVQLVVLQVCLVVDDDDPSSVVSNVSSVVSNVSSVVSNVVSVVSNVSSVVSVVVSNVSSVVRVVVRVVVVVVVVVD

Sequence (159 aa):
MRITFKLIILLFISSFSLSGQIYDYPKKHQFSYRDSVKLYQLGLDVKKVKYDELKLRYILSVHKRSKLNNVFGTVFRTGAYIFGGFGVLFLATIPSQDTGLGAGIATLAGAAFLSVGAIGYGVSVPFKVASKRRGFERDIMIHKLNEKNIDNSKTKLKL